Protein AF-A0A2H5ZPJ2-F1 (afdb_monomer_lite)

Foldseek 3Di:
DDDDPPPPDDDDDPDDPPPPPDQPQDDAQCRVVCVVFVSVPDDDPCRSVVRCVVVVVVGDPRVNVVNPDDPPPPDPVPD

Radius of gyration: 21.53 Å; chains: 1; bounding box: 57×39×39 Å

pLDDT: mean 74.02, std 16.58, range [43.25, 93.06]

Structure (mmCIF, N/CA/C/O backbone):
data_AF-A0A2H5ZPJ2-F1
#
_entry.id   AF-A0A2H5ZPJ2-F1
#
loop_
_atom_site.group_PDB
_atom_site.id
_atom_site.type_symbol
_atom_site.label_atom_id
_atom_site.label_alt_id
_atom_site.label_comp_id
_atom_site.label_asym_id
_atom_site.label_entity_id
_atom_site.label_seq_id
_atom_site.pdbx_PDB_ins_code
_atom_site.Cartn_x
_atom_site.Cartn_y
_atom_site.Cartn_z
_atom_site.occupancy
_atom_site.B_iso_or_equiv
_atom_site.auth_seq_id
_atom_site.auth_comp_id
_atom_site.auth_asym_id
_atom_site.auth_atom_id
_atom_site.pdbx_PDB_model_num
ATOM 1 N N . MET A 1 1 ? 41.160 -10.890 -32.100 1.00 43.25 1 MET A N 1
ATOM 2 C CA . MET A 1 1 ? 42.217 -10.793 -31.066 1.00 43.25 1 MET A CA 1
ATOM 3 C C . MET A 1 1 ? 41.513 -10.519 -29.732 1.00 43.25 1 MET A C 1
ATOM 5 O O . MET A 1 1 ? 41.236 -9.375 -29.444 1.00 43.25 1 MET A O 1
ATOM 9 N N . MET A 1 2 ? 40.963 -11.459 -28.956 1.00 52.94 2 MET A N 1
ATOM 10 C CA . MET A 1 2 ? 41.485 -12.733 -28.450 1.00 52.94 2 MET A CA 1
ATOM 11 C C . MET A 1 2 ? 42.913 -12.613 -27.929 1.00 52.94 2 MET A C 1
ATOM 13 O O . MET A 1 2 ? 43.842 -12.891 -28.682 1.00 52.94 2 MET A O 1
ATOM 17 N N . LYS A 1 3 ? 43.061 -12.229 -26.651 1.00 50.81 3 LYS A N 1
ATOM 18 C CA . LYS A 1 3 ? 43.883 -12.954 -25.665 1.00 50.81 3 LYS A CA 1
ATOM 19 C C . LYS A 1 3 ? 43.886 -12.257 -24.291 1.00 50.81 3 LYS A C 1
ATOM 21 O O . LYS A 1 3 ? 44.265 -11.103 -24.176 1.00 50.81 3 LYS A O 1
ATOM 26 N N . ARG A 1 4 ? 43.611 -13.077 -23.266 1.00 55.25 4 ARG A N 1
ATOM 27 C CA . ARG A 1 4 ? 44.326 -13.097 -21.975 1.00 55.25 4 ARG A CA 1
ATOM 28 C C . ARG A 1 4 ? 43.825 -12.223 -20.810 1.00 55.25 4 ARG A C 1
ATOM 30 O O . ARG A 1 4 ? 44.581 -11.433 -20.276 1.00 55.25 4 ARG A O 1
ATOM 37 N N . TRP A 1 5 ? 42.629 -12.521 -20.299 1.00 47.88 5 TRP A N 1
ATOM 38 C CA . TRP A 1 5 ? 42.321 -12.367 -18.857 1.00 47.88 5 TRP A CA 1
ATOM 39 C C . TRP A 1 5 ? 41.742 -13.665 -18.251 1.00 47.88 5 TRP A C 1
ATOM 41 O O . TRP A 1 5 ? 40.988 -13.664 -17.289 1.00 47.88 5 TRP A O 1
ATOM 51 N N . LEU A 1 6 ? 42.133 -14.807 -18.830 1.00 55.81 6 LEU A N 1
ATOM 52 C CA . LEU A 1 6 ? 41.791 -16.177 -18.415 1.00 55.81 6 LEU A CA 1
ATOM 53 C C . LEU A 1 6 ? 42.729 -16.713 -17.312 1.00 55.81 6 LEU A C 1
ATOM 55 O O . LEU A 1 6 ? 43.147 -17.863 -17.362 1.00 55.81 6 LEU A O 1
ATOM 59 N N . LEU A 1 7 ? 43.109 -15.879 -16.342 1.00 61.28 7 LEU A N 1
ATOM 60 C CA . LEU A 1 7 ? 43.942 -16.288 -15.200 1.00 61.28 7 LEU A CA 1
ATOM 61 C C . LEU A 1 7 ? 43.504 -15.561 -13.919 1.00 61.28 7 LEU A C 1
ATOM 63 O O . LEU A 1 7 ? 44.290 -14.902 -13.252 1.00 61.28 7 LEU A O 1
ATOM 67 N N . GLY A 1 8 ? 42.218 -15.678 -13.596 1.00 51.81 8 GLY A N 1
ATOM 68 C CA . GLY A 1 8 ? 41.665 -15.385 -12.274 1.00 51.81 8 GLY A CA 1
ATOM 69 C C . GLY A 1 8 ? 40.967 -16.635 -11.756 1.00 51.81 8 GLY A C 1
ATOM 70 O O . GLY A 1 8 ? 39.743 -16.690 -11.703 1.00 51.81 8 GLY A O 1
ATOM 71 N N . SER A 1 9 ? 41.755 -17.684 -11.522 1.00 57.12 9 SER A N 1
ATOM 72 C CA . SER A 1 9 ? 41.302 -18.990 -11.058 1.00 57.12 9 SER A CA 1
ATOM 73 C C . SER A 1 9 ? 40.569 -18.903 -9.721 1.00 57.12 9 SER A C 1
ATOM 75 O O . SER A 1 9 ? 41.091 -18.352 -8.758 1.00 57.12 9 SER A O 1
ATOM 77 N N . LEU A 1 10 ? 39.385 -19.521 -9.699 1.00 55.88 10 LEU A N 1
ATOM 78 C CA . LEU A 1 10 ? 38.905 -20.436 -8.663 1.00 55.88 10 LEU A CA 1
ATOM 79 C C . LEU A 1 10 ? 39.411 -20.162 -7.241 1.00 55.88 10 LEU A C 1
ATOM 81 O O . LEU A 1 10 ? 40.444 -20.701 -6.870 1.00 55.88 10 LEU A O 1
ATOM 85 N N . LEU A 1 11 ? 38.625 -19.453 -6.430 1.00 64.06 11 LEU A N 1
ATOM 86 C CA . LEU A 1 11 ? 38.572 -19.605 -4.971 1.00 64.06 11 LEU A CA 1
ATOM 87 C C . LEU A 1 11 ? 37.290 -18.920 -4.467 1.00 64.06 11 LEU A C 1
ATOM 89 O O . LEU A 1 11 ? 37.192 -17.699 -4.483 1.00 64.06 11 LEU A O 1
ATOM 93 N N . GLY A 1 12 ? 36.313 -19.713 -4.014 1.00 51.22 12 GLY A N 1
ATOM 94 C CA . GLY A 1 12 ? 35.262 -19.225 -3.110 1.00 51.22 12 GLY A CA 1
ATOM 95 C C . GLY A 1 12 ? 33.821 -19.299 -3.622 1.00 51.22 12 GLY A C 1
ATOM 96 O O . GLY A 1 12 ? 33.256 -18.300 -4.042 1.00 51.22 12 GLY A O 1
ATOM 97 N N . GLY A 1 13 ? 33.226 -20.491 -3.527 1.00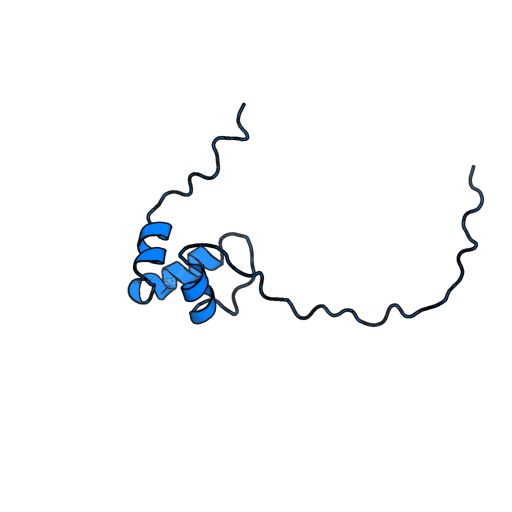 55.81 13 GLY A N 1
ATOM 98 C CA . GLY A 1 13 ? 31.812 -20.726 -3.201 1.00 55.81 13 GLY A CA 1
ATOM 99 C C . GLY A 1 13 ? 30.739 -19.817 -3.809 1.00 55.81 13 GLY A C 1
ATOM 100 O O . GLY A 1 13 ? 30.217 -18.935 -3.137 1.00 55.81 13 GLY A O 1
ATOM 101 N N . ALA A 1 14 ? 30.260 -20.156 -5.005 1.00 58.66 14 ALA A N 1
ATOM 102 C CA . ALA A 1 14 ? 28.899 -19.808 -5.410 1.00 58.66 14 ALA A CA 1
ATOM 103 C C . ALA A 1 14 ? 27.908 -20.816 -4.793 1.00 58.66 14 ALA A C 1
ATOM 105 O O . ALA A 1 14 ? 27.300 -21.615 -5.500 1.00 58.66 14 ALA A O 1
ATOM 106 N N . LEU A 1 15 ? 27.774 -20.816 -3.464 1.00 63.97 15 LEU A N 1
ATOM 107 C CA . LEU A 1 15 ? 26.674 -21.492 -2.779 1.00 63.97 15 LEU A CA 1
ATOM 108 C C . LEU A 1 15 ? 25.934 -20.463 -1.917 1.00 63.97 15 LEU A C 1
ATOM 110 O O . LEU A 1 15 ? 26.386 -20.081 -0.847 1.00 63.97 15 LEU A O 1
ATOM 114 N N . ILE A 1 16 ? 24.763 -20.077 -2.425 1.00 59.09 16 ILE A N 1
ATOM 115 C CA . ILE A 1 16 ? 23.618 -19.560 -1.671 1.00 59.09 16 ILE A CA 1
ATOM 116 C C . ILE A 1 16 ? 23.822 -18.168 -1.051 1.00 59.09 16 ILE A C 1
ATOM 118 O O . ILE A 1 16 ? 24.065 -18.013 0.137 1.00 59.09 16 ILE A O 1
ATOM 122 N N . CYS A 1 17 ? 23.488 -17.141 -1.831 1.00 49.31 17 CYS A N 1
ATOM 123 C CA . CYS A 1 17 ? 22.637 -16.081 -1.296 1.00 49.31 17 CYS A CA 1
ATOM 124 C C . CYS A 1 17 ? 21.245 -16.295 -1.887 1.00 49.31 17 CYS A C 1
ATOM 126 O O . CYS A 1 17 ? 20.817 -15.577 -2.790 1.00 49.31 17 CYS A O 1
ATOM 128 N N . ALA A 1 18 ? 20.535 -17.320 -1.403 1.00 58.59 18 ALA A N 1
ATOM 129 C CA . ALA A 1 18 ? 19.083 -17.253 -1.403 1.00 58.59 18 ALA A CA 1
ATOM 130 C C . ALA A 1 18 ? 18.753 -16.034 -0.544 1.00 58.59 18 ALA A C 1
ATOM 132 O O . ALA A 1 18 ? 18.714 -16.138 0.675 1.00 58.59 18 ALA A O 1
ATOM 133 N N . ALA A 1 19 ? 18.647 -14.861 -1.170 1.00 56.88 19 ALA A N 1
ATOM 134 C CA . ALA A 1 19 ? 18.141 -13.685 -0.500 1.00 56.88 19 ALA A CA 1
ATOM 135 C C . ALA A 1 19 ? 16.724 -14.071 -0.065 1.00 56.88 19 ALA A C 1
ATOM 137 O O . ALA A 1 19 ? 15.873 -14.248 -0.947 1.00 56.88 19 ALA A O 1
ATOM 138 N N . PRO A 1 20 ? 16.446 -14.274 1.241 1.00 53.22 20 PRO A N 1
ATOM 139 C CA . PRO A 1 20 ? 15.063 -14.306 1.676 1.00 53.22 20 PRO A CA 1
ATOM 140 C C . PRO A 1 20 ? 14.480 -13.011 1.140 1.00 53.22 20 PRO A C 1
ATOM 142 O O . PRO A 1 20 ? 15.116 -11.965 1.264 1.00 53.22 20 PRO A O 1
ATOM 145 N N . SER A 1 21 ? 13.371 -13.111 0.414 1.00 56.69 21 SER A N 1
ATOM 146 C CA . SER A 1 21 ? 12.709 -11.989 -0.235 1.00 56.69 21 SER A CA 1
ATOM 147 C C . SER A 1 21 ? 12.450 -10.911 0.808 1.00 56.69 21 SER A C 1
ATOM 149 O O . SER A 1 21 ? 11.434 -10.944 1.497 1.00 56.69 21 SER A O 1
ATOM 151 N N . ALA A 1 22 ? 13.421 -10.015 0.965 1.00 55.91 22 ALA A N 1
ATOM 152 C CA . ALA A 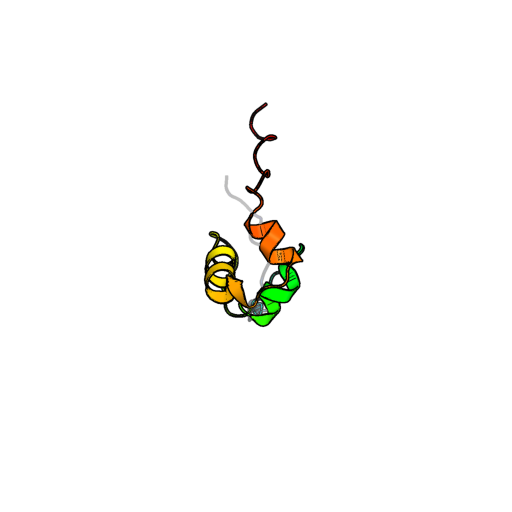1 22 ? 13.407 -8.967 1.951 1.00 55.91 22 ALA A CA 1
ATOM 153 C C . ALA A 1 22 ? 12.311 -8.023 1.497 1.00 55.91 22 ALA A C 1
ATOM 155 O O . ALA A 1 22 ? 12.315 -7.501 0.378 1.00 55.91 22 ALA A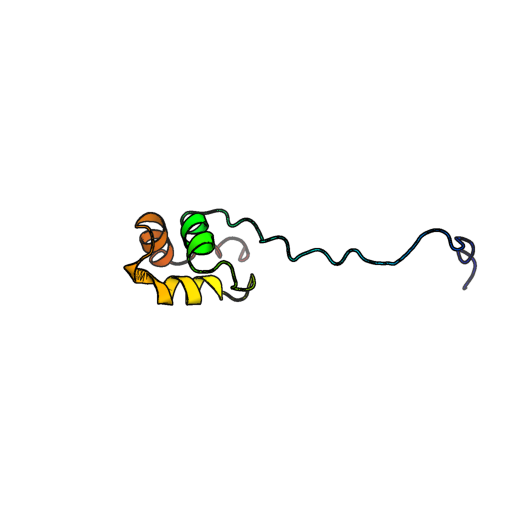 O 1
ATOM 156 N N . TRP A 1 23 ? 11.302 -7.944 2.343 1.00 50.53 23 T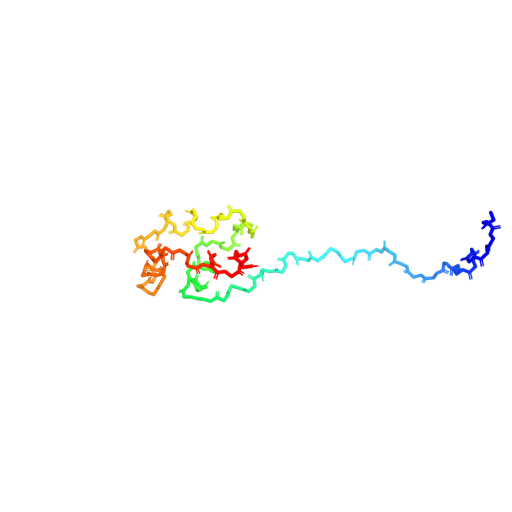RP A N 1
ATOM 157 C CA . TRP A 1 23 ? 10.063 -7.234 2.128 1.00 50.53 23 TRP A CA 1
ATOM 158 C C . TRP A 1 23 ? 10.470 -5.808 1.788 1.00 50.53 23 TRP A C 1
ATOM 160 O O . TRP A 1 23 ? 11.151 -5.142 2.566 1.00 50.53 23 TRP A O 1
ATOM 170 N N . ALA A 1 24 ? 10.164 -5.378 0.564 1.00 59.97 24 ALA A N 1
ATOM 171 C CA . ALA A 1 24 ? 10.487 -4.029 0.140 1.00 59.97 24 ALA A CA 1
ATOM 172 C C . ALA A 1 24 ? 9.750 -3.078 1.084 1.00 59.97 24 ALA A C 1
ATOM 174 O O . ALA A 1 24 ? 8.521 -2.990 1.000 1.00 59.97 24 ALA A O 1
ATOM 175 N N . VAL A 1 25 ? 10.495 -2.419 1.980 1.00 59.97 25 VAL A N 1
ATOM 176 C CA . VAL A 1 25 ? 9.956 -1.452 2.937 1.00 59.97 25 VAL A CA 1
ATOM 177 C C . VAL A 1 25 ? 9.108 -0.463 2.156 1.00 59.97 25 VAL A C 1
ATOM 179 O O . VAL A 1 25 ? 9.569 0.203 1.223 1.00 59.97 25 VAL A O 1
ATOM 182 N N . ARG A 1 26 ? 7.817 -0.438 2.478 1.00 70.31 26 ARG A N 1
ATOM 183 C CA . ARG A 1 26 ? 6.881 0.478 1.846 1.00 70.31 26 ARG A CA 1
ATOM 184 C C . ARG A 1 26 ? 6.991 1.804 2.555 1.00 70.31 26 ARG A C 1
ATOM 186 O O . ARG A 1 26 ? 6.795 1.888 3.756 1.00 70.31 26 ARG A O 1
ATOM 193 N N . HIS A 1 27 ? 7.260 2.846 1.786 1.00 74.12 27 HIS A N 1
ATOM 194 C CA . HIS A 1 27 ? 7.171 4.213 2.266 1.00 74.12 27 HIS A CA 1
ATOM 195 C C . HIS A 1 27 ? 5.881 4.840 1.743 1.00 74.12 27 HIS A C 1
ATOM 197 O O . HIS A 1 27 ? 5.520 4.661 0.577 1.00 74.12 27 HIS A O 1
ATOM 203 N N . GLY A 1 28 ? 5.180 5.561 2.614 1.00 85.31 28 GLY A N 1
ATOM 204 C CA . GLY A 1 28 ? 3.955 6.279 2.277 1.00 85.31 28 GLY A CA 1
ATOM 205 C C . GLY A 1 28 ? 2.789 5.974 3.221 1.00 85.31 28 GLY A C 1
ATOM 206 O O . GLY A 1 28 ? 2.911 5.152 4.125 1.00 85.31 28 GLY A O 1
ATOM 207 N N . PRO A 1 29 ? 1.635 6.618 2.996 1.00 88.06 29 PRO A N 1
ATOM 208 C CA . PRO A 1 29 ? 0.484 6.562 3.903 1.00 88.06 29 PRO A CA 1
ATOM 209 C C . PRO A 1 29 ? -0.184 5.183 3.989 1.00 88.06 29 PRO A C 1
ATOM 211 O O . PRO A 1 29 ? -0.908 4.930 4.938 1.00 88.06 29 PRO A O 1
ATOM 214 N N . CYS A 1 30 ? 0.074 4.292 3.028 1.00 90.56 30 CYS A N 1
ATOM 215 C CA . CYS A 1 30 ? -0.430 2.915 3.024 1.00 90.56 30 CYS A CA 1
ATOM 216 C C . CYS A 1 30 ? 0.589 1.882 3.527 1.00 90.56 30 CYS A C 1
ATOM 218 O O . CYS A 1 30 ? 0.339 0.689 3.397 1.00 90.56 30 CYS A O 1
ATOM 220 N N . ALA A 1 31 ? 1.759 2.293 4.029 1.00 89.19 31 ALA A N 1
ATOM 221 C CA . ALA A 1 31 ? 2.814 1.361 4.433 1.00 89.19 31 ALA A CA 1
ATOM 222 C C . ALA A 1 31 ? 2.330 0.360 5.491 1.00 89.19 31 ALA A C 1
ATOM 224 O O . ALA A 1 31 ? 2.376 -0.846 5.262 1.00 89.19 31 ALA A O 1
ATOM 225 N N . SER A 1 32 ? 1.763 0.871 6.584 1.00 90.31 32 SER A N 1
ATOM 226 C CA . SER A 1 32 ? 1.284 0.045 7.691 1.00 90.31 32 SER A CA 1
ATOM 227 C C . SER A 1 32 ? 0.096 -0.837 7.307 1.00 90.31 32 SER A C 1
ATOM 229 O O . SER A 1 32 ? -0.012 -1.957 7.792 1.00 90.31 32 SER A O 1
ATOM 231 N N . ASP A 1 33 ? -0.790 -0.367 6.426 1.00 91.69 33 ASP A N 1
ATOM 232 C CA . ASP A 1 33 ? -1.905 -1.183 5.932 1.00 91.69 33 ASP A CA 1
ATOM 233 C C . ASP A 1 33 ? -1.408 -2.312 5.018 1.00 91.69 33 ASP A C 1
ATOM 235 O O . ASP A 1 33 ? -1.897 -3.436 5.069 1.00 91.69 33 ASP A O 1
ATOM 239 N N . ILE A 1 34 ? -0.379 -2.047 4.212 1.00 90.38 34 ILE A N 1
ATOM 240 C CA . ILE A 1 34 ? 0.252 -3.065 3.374 1.00 90.38 34 ILE A CA 1
ATOM 241 C C . ILE A 1 34 ? 0.920 -4.148 4.225 1.00 90.38 34 ILE A C 1
ATOM 243 O O . ILE A 1 34 ? 0.821 -5.323 3.879 1.00 90.38 34 ILE A O 1
ATOM 247 N N . GLU A 1 35 ? 1.593 -3.770 5.307 1.00 88.19 35 GLU A N 1
ATOM 248 C CA . GLU A 1 35 ? 2.214 -4.730 6.223 1.00 88.19 35 GLU A CA 1
ATOM 249 C C . GLU A 1 35 ? 1.173 -5.592 6.942 1.00 88.19 35 GLU A C 1
ATOM 251 O O . GLU A 1 35 ? 1.406 -6.776 7.142 1.00 88.19 35 GLU A O 1
ATOM 256 N N . LYS A 1 36 ? 0.005 -5.032 7.273 1.00 90.06 36 LYS A N 1
ATOM 257 C CA . LYS A 1 36 ? -1.072 -5.764 7.956 1.00 90.06 36 LYS A CA 1
ATOM 258 C C . LYS A 1 36 ? -1.856 -6.694 7.033 1.00 90.06 36 LYS A C 1
ATOM 260 O O . LYS A 1 36 ? -2.124 -7.830 7.404 1.00 90.06 36 LYS A O 1
ATOM 265 N N . PHE A 1 37 ? -2.245 -6.209 5.854 1.00 91.56 37 PHE A N 1
ATOM 266 C CA . PHE A 1 37 ? -3.197 -6.910 4.981 1.00 91.56 37 PHE A CA 1
ATOM 267 C C . PHE A 1 37 ? -2.542 -7.557 3.758 1.00 91.56 37 PHE A C 1
ATOM 269 O O . PHE A 1 37 ? -3.068 -8.514 3.201 1.00 91.56 37 PHE A O 1
ATOM 276 N N . CYS A 1 38 ? -1.394 -7.045 3.311 1.00 91.50 38 CYS A N 1
ATOM 277 C CA . CYS A 1 38 ? -0.805 -7.396 2.018 1.00 91.50 38 CYS A CA 1
ATOM 278 C C . CYS A 1 38 ? 0.632 -7.929 2.124 1.00 91.50 38 CYS A C 1
ATOM 280 O O . CYS A 1 38 ? 1.370 -7.875 1.138 1.00 91.50 38 CYS A O 1
ATOM 282 N N . GLN A 1 39 ? 1.044 -8.439 3.286 1.00 87.94 39 GLN A N 1
ATOM 283 C CA . GLN A 1 39 ? 2.401 -8.948 3.536 1.00 87.94 39 GLN A CA 1
ATOM 284 C C . GLN A 1 39 ? 2.849 -10.024 2.524 1.00 87.94 39 GLN A C 1
ATOM 286 O O . GLN A 1 39 ? 3.989 -9.998 2.062 1.00 87.94 39 GLN A O 1
ATOM 291 N N . ASP A 1 40 ? 1.931 -10.889 2.082 1.00 86.88 40 ASP A N 1
ATOM 292 C CA . ASP A 1 40 ? 2.208 -11.984 1.139 1.00 86.88 40 ASP A CA 1
ATOM 293 C C . ASP A 1 40 ? 2.148 -11.553 -0.341 1.00 86.88 40 ASP A C 1
ATOM 295 O O . ASP A 1 40 ? 2.425 -12.327 -1.266 1.00 86.88 40 ASP A O 1
ATOM 299 N N . VAL A 1 41 ? 1.784 -10.296 -0.608 1.00 88.75 41 VAL A N 1
ATOM 300 C CA . VAL A 1 41 ? 1.627 -9.785 -1.970 1.00 88.75 41 VAL A CA 1
ATOM 301 C C . VAL A 1 41 ? 2.989 -9.423 -2.545 1.00 88.75 41 VAL A C 1
ATOM 303 O O . VAL A 1 41 ? 3.736 -8.626 -1.993 1.00 88.75 41 VAL A O 1
ATOM 306 N N . LYS A 1 42 ? 3.323 -9.949 -3.726 1.00 84.88 42 LYS A N 1
ATOM 307 C CA . LYS A 1 42 ? 4.602 -9.618 -4.375 1.00 84.88 42 LYS A CA 1
ATOM 308 C C . LYS A 1 42 ? 4.648 -8.157 -4.875 1.00 84.88 42 LYS A C 1
ATOM 310 O O . LYS A 1 42 ? 3.709 -7.739 -5.564 1.00 84.88 42 LYS A O 1
ATOM 315 N N . PRO A 1 43 ? 5.755 -7.408 -4.645 1.00 82.75 43 PRO A N 1
ATOM 316 C CA . PRO A 1 43 ? 5.989 -6.057 -5.185 1.00 82.75 43 PRO A CA 1
ATOM 317 C C . PRO A 1 43 ? 5.810 -5.948 -6.696 1.00 82.75 43 PRO A C 1
ATOM 319 O O . PRO A 1 43 ? 6.059 -6.884 -7.457 1.00 82.75 43 PRO A O 1
ATOM 322 N N . GLY A 1 44 ? 5.366 -4.759 -7.115 1.00 82.44 44 GLY A N 1
ATOM 323 C CA . GLY A 1 44 ? 5.204 -4.374 -8.515 1.00 82.44 44 GLY A CA 1
ATOM 324 C C . GLY A 1 44 ? 3.795 -4.557 -9.089 1.00 82.44 44 GLY A C 1
ATOM 325 O O . GLY A 1 44 ? 2.877 -5.058 -8.438 1.00 82.44 44 GLY A O 1
ATOM 326 N N . LYS A 1 45 ? 3.636 -4.101 -10.342 1.00 82.62 45 LYS A N 1
ATOM 327 C CA . LYS A 1 45 ? 2.434 -4.259 -11.191 1.00 82.62 45 LYS A CA 1
ATOM 328 C C . LYS A 1 45 ? 1.10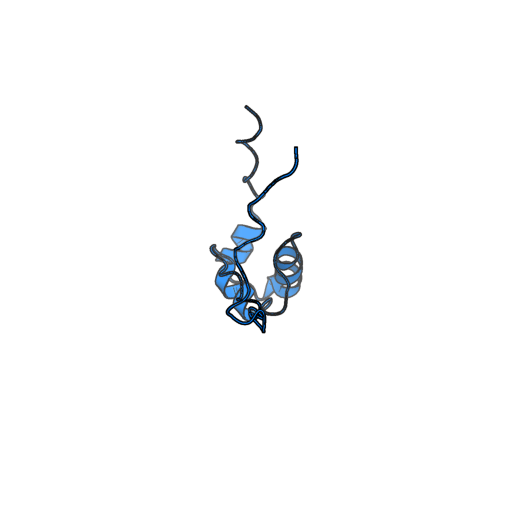5 -3.847 -10.530 1.00 82.62 45 LYS A C 1
ATOM 330 O O . LYS A 1 45 ? 0.063 -4.399 -10.851 1.00 82.62 45 LYS A O 1
ATOM 335 N N . GLY A 1 46 ? 1.134 -2.919 -9.573 1.00 85.62 46 GLY A N 1
ATOM 336 C CA . GLY A 1 46 ? -0.072 -2.459 -8.877 1.00 85.62 46 GLY A CA 1
ATOM 337 C C . GLY A 1 46 ? -0.751 -3.501 -7.978 1.00 85.62 46 GLY A C 1
ATOM 338 O O . GLY A 1 46 ? -1.843 -3.227 -7.488 1.00 85.62 46 GLY A O 1
ATOM 339 N N . ARG A 1 47 ? -0.125 -4.655 -7.696 1.00 89.19 47 ARG A N 1
ATOM 340 C CA . ARG A 1 47 ? -0.751 -5.729 -6.898 1.00 89.19 47 ARG A CA 1
ATOM 341 C C . ARG A 1 47 ? -1.167 -5.283 -5.498 1.00 89.19 47 ARG A C 1
ATOM 343 O O . ARG A 1 47 ? -2.224 -5.667 -5.020 1.00 89.19 47 ARG A O 1
ATOM 350 N N . TYR A 1 48 ? -0.388 -4.405 -4.874 1.00 88.38 48 TYR A N 1
ATOM 351 C CA . TYR A 1 48 ? -0.755 -3.848 -3.574 1.00 88.38 48 TYR A CA 1
ATOM 352 C C . TYR A 1 48 ? -1.962 -2.928 -3.632 1.00 88.38 48 TYR A C 1
ATOM 354 O O . TYR A 1 48 ? -2.731 -2.919 -2.688 1.00 88.38 48 TYR A O 1
ATOM 362 N N . ARG A 1 49 ? -2.181 -2.201 -4.736 1.00 88.25 49 ARG A N 1
ATOM 363 C CA . ARG A 1 49 ? -3.417 -1.420 -4.879 1.00 88.25 49 ARG A CA 1
ATOM 364 C C . ARG A 1 49 ? -4.628 -2.342 -4.953 1.00 88.25 49 ARG A C 1
ATOM 366 O O . ARG A 1 49 ? -5.642 -2.030 -4.353 1.00 88.25 49 ARG A O 1
ATOM 373 N N . ALA A 1 50 ? -4.511 -3.469 -5.658 1.00 90.12 50 ALA A N 1
ATOM 374 C CA . ALA A 1 50 ? -5.580 -4.461 -5.727 1.00 90.12 50 ALA A CA 1
ATOM 375 C C . ALA A 1 50 ? -5.864 -5.086 -4.351 1.00 90.12 50 ALA A C 1
ATOM 377 O O . ALA A 1 50 ? -7.018 -5.147 -3.947 1.00 90.12 50 ALA A O 1
ATOM 378 N N . CYS A 1 51 ? -4.818 -5.473 -3.615 1.00 93.06 51 CYS A N 1
ATOM 379 C CA . CYS A 1 51 ? -4.963 -6.007 -2.261 1.00 93.06 51 CYS A CA 1
ATOM 380 C C . CYS A 1 51 ? -5.578 -4.985 -1.294 1.00 93.06 51 CYS A C 1
ATOM 382 O O . CYS A 1 51 ? -6.581 -5.275 -0.655 1.00 93.06 51 CYS A O 1
ATOM 384 N N . LEU A 1 52 ? -5.054 -3.758 -1.251 1.00 91.75 52 LEU A N 1
ATOM 385 C CA . LEU A 1 52 ? -5.610 -2.701 -0.406 1.00 91.75 52 LEU A CA 1
ATOM 386 C C . LEU A 1 52 ? -7.066 -2.389 -0.765 1.00 91.75 52 LEU A C 1
ATOM 388 O O . LEU A 1 52 ? -7.868 -2.151 0.125 1.00 91.75 52 LEU A O 1
ATOM 392 N N . LYS A 1 53 ? -7.431 -2.436 -2.051 1.00 90.25 53 LYS A N 1
ATOM 393 C CA . LYS A 1 53 ? -8.817 -2.239 -2.485 1.00 90.25 53 LYS A CA 1
ATOM 394 C C . LYS A 1 53 ? -9.751 -3.351 -1.994 1.00 90.25 53 LYS A C 1
ATOM 396 O O . LYS A 1 53 ? -10.901 -3.068 -1.700 1.00 90.25 53 LYS A O 1
ATOM 401 N N . ALA A 1 54 ? -9.271 -4.589 -1.873 1.00 92.19 54 ALA A N 1
ATOM 402 C CA . ALA A 1 54 ? -10.059 -5.674 -1.283 1.00 92.19 54 ALA A CA 1
ATOM 403 C C . ALA A 1 54 ? -10.313 -5.467 0.222 1.00 92.19 54 ALA A C 1
ATOM 405 O O . ALA A 1 54 ? -11.342 -5.901 0.726 1.00 92.19 54 ALA A O 1
ATOM 406 N N . HIS A 1 55 ? -9.410 -4.762 0.908 1.00 92.81 55 HIS A N 1
ATOM 407 C CA . HIS A 1 55 ? -9.516 -4.414 2.327 1.00 92.81 55 HIS A CA 1
ATOM 408 C C . HIS A 1 55 ? -9.921 -2.954 2.554 1.00 92.81 55 HIS A C 1
ATOM 410 O O . HIS A 1 55 ? -9.651 -2.409 3.621 1.00 92.81 55 HIS A O 1
ATOM 416 N N . GLU A 1 56 ? -10.552 -2.295 1.572 1.00 88.88 56 GLU A N 1
ATOM 417 C CA . GLU A 1 56 ? -10.741 -0.838 1.585 1.00 88.88 56 GLU A CA 1
ATOM 418 C C . GLU A 1 56 ? -11.451 -0.318 2.838 1.00 88.88 56 GLU A C 1
ATOM 420 O O . GLU A 1 56 ? -11.128 0.766 3.309 1.00 88.88 56 GLU A O 1
ATOM 425 N N . SER A 1 57 ? -12.372 -1.095 3.409 1.00 91.19 57 SER A N 1
ATOM 426 C CA . SER A 1 57 ? -13.107 -0.766 4.631 1.00 91.19 57 SER A CA 1
ATOM 427 C C . SER A 1 57 ? -12.217 -0.772 5.878 1.00 91.19 57 SER A C 1
ATOM 429 O O . SER A 1 57 ? -12.395 0.076 6.755 1.00 91.19 57 SER A O 1
ATOM 431 N N . GLU A 1 58 ? -11.228 -1.662 5.924 1.00 91.56 58 GLU A N 1
ATOM 432 C CA . GLU A 1 58 ? -10.325 -1.903 7.057 1.00 91.56 58 GLU A CA 1
ATOM 433 C C . GLU A 1 58 ? -9.060 -1.031 7.020 1.00 91.56 58 GLU A C 1
ATOM 435 O O . GLU A 1 58 ? -8.307 -0.978 7.993 1.00 91.56 58 GLU A O 1
ATOM 440 N N . LEU A 1 59 ? -8.827 -0.321 5.912 1.00 92.44 59 LEU A N 1
ATOM 441 C CA . LEU A 1 59 ? -7.682 0.575 5.767 1.00 92.44 59 LEU A CA 1
ATOM 442 C C . LEU A 1 59 ? -7.762 1.787 6.698 1.00 92.44 59 LEU A C 1
ATOM 444 O O . LEU A 1 59 ? -8.841 2.334 6.966 1.00 92.44 59 LEU A O 1
ATOM 448 N N . SER A 1 60 ? -6.587 2.290 7.073 1.00 93.00 60 SER A N 1
ATOM 449 C CA . SER A 1 60 ? -6.443 3.600 7.703 1.00 93.00 60 SER A CA 1
ATOM 450 C C . SER A 1 60 ? -7.006 4.734 6.831 1.00 93.00 60 SER A C 1
ATOM 452 O O . SER A 1 60 ? -6.924 4.705 5.598 1.00 93.00 60 SER A O 1
ATOM 454 N N . ASP A 1 61 ? -7.524 5.792 7.464 1.00 92.69 61 ASP A N 1
ATOM 455 C CA . ASP A 1 61 ? -8.007 6.989 6.756 1.00 92.69 61 ASP A CA 1
ATOM 456 C C . ASP A 1 61 ? -6.924 7.632 5.883 1.00 92.69 61 ASP A C 1
ATOM 458 O O . ASP A 1 61 ? -7.208 8.170 4.810 1.00 92.69 61 ASP A O 1
ATOM 462 N N . ALA A 1 62 ? -5.665 7.564 6.324 1.00 90.00 62 ALA A N 1
ATOM 463 C CA . ALA A 1 62 ? -4.525 8.064 5.566 1.00 90.00 62 ALA A CA 1
ATOM 464 C C . ALA A 1 62 ? -4.350 7.297 4.248 1.00 90.00 62 ALA A C 1
ATOM 466 O O . ALA A 1 62 ? -4.141 7.913 3.197 1.00 90.00 62 ALA A O 1
ATOM 467 N N . CYS A 1 63 ? -4.472 5.969 4.282 1.00 92.00 63 CYS A N 1
ATOM 468 C CA . CYS A 1 63 ? -4.364 5.155 3.084 1.00 92.00 63 CYS A CA 1
ATOM 469 C C . CYS A 1 63 ? -5.582 5.303 2.166 1.00 92.00 63 CYS A C 1
ATOM 471 O O . CYS A 1 63 ? -5.393 5.476 0.963 1.00 92.00 63 CYS A O 1
ATOM 473 N N . LYS A 1 64 ? -6.806 5.340 2.712 1.00 91.19 64 LYS A N 1
ATOM 474 C CA . LYS A 1 64 ? -8.041 5.609 1.946 1.00 91.19 64 LYS A CA 1
ATOM 475 C C . LYS A 1 64 ? -7.919 6.897 1.137 1.00 91.19 64 LYS A C 1
ATOM 477 O O . LYS A 1 64 ? -7.958 6.857 -0.093 1.00 91.19 64 LYS A O 1
ATOM 482 N N . LYS A 1 65 ? -7.592 8.003 1.813 1.00 90.06 65 LYS A N 1
ATOM 483 C CA . LYS A 1 65 ? -7.363 9.303 1.166 1.00 90.06 65 LYS A CA 1
ATOM 484 C C . LYS A 1 65 ? -6.291 9.228 0.085 1.00 90.06 65 LYS A C 1
ATOM 486 O O . LYS A 1 65 ? -6.413 9.870 -0.952 1.00 90.06 65 LYS A O 1
ATOM 491 N N . HIS A 1 66 ? -5.226 8.455 0.301 1.00 87.31 66 HIS A N 1
ATOM 492 C CA . HIS A 1 66 ? -4.161 8.293 -0.687 1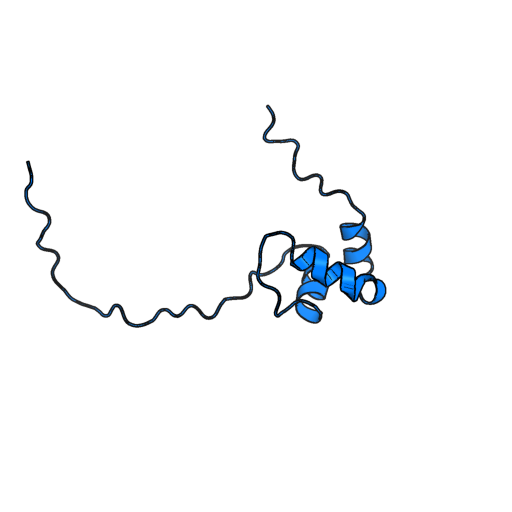.00 87.31 66 HIS A CA 1
ATOM 493 C C . HIS A 1 66 ? -4.566 7.444 -1.900 1.00 87.31 66 HIS A C 1
ATOM 495 O O . HIS A 1 66 ? -4.086 7.695 -3.006 1.00 87.31 66 HIS A O 1
ATOM 501 N N . LEU A 1 67 ? -5.429 6.443 -1.716 1.00 86.69 67 LEU A N 1
ATOM 502 C CA . LEU A 1 67 ? -5.974 5.637 -2.809 1.00 86.69 67 LEU A CA 1
ATOM 503 C C . LEU A 1 67 ? -6.943 6.441 -3.679 1.00 86.69 67 LEU A C 1
ATOM 505 O O . LEU A 1 67 ? -6.949 6.240 -4.893 1.00 86.69 67 LEU A O 1
ATOM 509 N N . GLU A 1 68 ? -7.684 7.372 -3.077 1.00 85.06 68 GLU A N 1
ATOM 510 C CA . GLU A 1 68 ? -8.550 8.326 -3.779 1.00 85.06 68 GLU A CA 1
ATOM 511 C C . GLU A 1 68 ? -7.757 9.373 -4.571 1.00 85.06 68 GLU A C 1
ATOM 513 O O . GLU A 1 68 ? -8.255 9.916 -5.560 1.00 85.06 68 GLU A O 1
ATOM 518 N N . GLN A 1 69 ? -6.504 9.653 -4.190 1.00 79.12 69 GLN A N 1
ATOM 519 C CA . GLN A 1 69 ? -5.680 10.572 -4.965 1.00 79.12 69 GLN A CA 1
ATOM 520 C C . GLN A 1 69 ? -5.234 9.921 -6.283 1.00 79.12 69 GLN A C 1
ATOM 522 O O . GLN A 1 69 ? -4.543 8.893 -6.271 1.00 79.12 69 GLN A O 1
ATOM 527 N N . PRO A 1 70 ? -5.531 10.539 -7.444 1.00 64.81 70 PRO A N 1
ATOM 528 C CA . PRO A 1 70 ? -4.943 10.100 -8.698 1.00 64.81 70 PRO A CA 1
ATOM 529 C C . PRO A 1 70 ? -3.423 10.210 -8.566 1.00 64.81 70 PRO A C 1
ATOM 531 O O . PRO A 1 70 ? -2.903 11.246 -8.151 1.00 64.81 70 PRO A O 1
ATOM 534 N N . GLN A 1 71 ? -2.694 9.136 -8.873 1.00 62.06 71 GLN A N 1
ATOM 535 C CA . GLN A 1 71 ? -1.238 9.114 -8.742 1.00 62.06 71 GLN A CA 1
ATOM 536 C C . GLN A 1 71 ? -0.609 10.154 -9.675 1.00 62.06 71 GLN A C 1
ATOM 538 O O . GLN A 1 71 ? -0.378 9.899 -10.854 1.00 62.06 71 GLN A O 1
ATOM 543 N N . LYS A 1 72 ? -0.294 11.337 -9.141 1.00 58.22 72 LYS A N 1
ATOM 544 C CA . LYS A 1 72 ? 0.319 12.455 -9.876 1.00 58.22 72 LYS A CA 1
ATOM 545 C C . LYS A 1 72 ? 1.809 12.233 -10.188 1.00 58.22 72 LYS A C 1
ATOM 547 O O . LYS A 1 72 ? 2.559 13.196 -10.290 1.00 58.22 72 LYS A O 1
ATOM 552 N N . HIS A 1 73 ? 2.267 10.987 -10.343 1.00 57.75 73 HIS A N 1
ATOM 553 C CA . HIS A 1 73 ? 3.685 10.719 -10.603 1.00 57.75 73 HIS A CA 1
ATOM 554 C C . HIS A 1 73 ? 4.135 11.097 -12.024 1.00 57.75 73 HIS A C 1
ATOM 556 O O . HIS A 1 73 ? 5.328 11.241 -12.255 1.00 57.75 73 HIS A O 1
ATOM 562 N N . MET A 1 74 ? 3.247 11.331 -12.992 1.00 52.25 74 MET A N 1
ATOM 563 C CA . MET A 1 74 ? 3.706 11.484 -14.378 1.00 52.25 74 MET A CA 1
ATOM 564 C C . MET A 1 74 ? 3.455 12.860 -14.979 1.00 52.25 74 MET A C 1
ATOM 566 O O . MET A 1 74 ? 2.662 13.024 -15.901 1.00 52.25 74 MET A O 1
ATOM 570 N N . ARG A 1 75 ? 4.207 13.858 -14.508 1.00 56.06 75 ARG A N 1
ATOM 571 C CA . ARG A 1 75 ? 4.455 15.073 -15.300 1.00 56.06 75 ARG A CA 1
ATOM 572 C C . ARG A 1 75 ? 5.887 15.579 -15.132 1.00 56.06 75 ARG A C 1
ATOM 574 O O . ARG A 1 75 ? 6.109 16.750 -14.855 1.00 56.06 75 ARG A O 1
ATOM 581 N N . TRP A 1 76 ? 6.864 14.684 -15.280 1.00 56.91 76 TRP A N 1
ATOM 582 C CA . TRP A 1 76 ? 8.271 15.091 -15.410 1.00 56.91 76 TRP A CA 1
ATOM 583 C C . TRP A 1 76 ? 8.996 14.440 -16.599 1.00 56.91 76 TRP A C 1
ATOM 585 O O . TRP A 1 76 ? 9.846 15.081 -17.193 1.00 56.91 76 TRP A O 1
ATOM 595 N N . HIS A 1 77 ? 8.573 13.258 -17.066 1.00 63.47 77 HIS A N 1
ATOM 596 C CA . HIS A 1 77 ? 9.131 12.597 -18.264 1.00 63.47 77 HIS A CA 1
ATOM 597 C C . HIS A 1 77 ? 8.619 13.137 -19.619 1.00 63.47 77 HIS A C 1
ATOM 599 O O . HIS A 1 77 ? 8.829 12.509 -20.651 1.00 63.47 77 HIS A O 1
ATOM 605 N N . LYS A 1 78 ? 7.914 14.276 -19.629 1.00 57.84 78 LYS A N 1
ATOM 606 C CA . LYS A 1 78 ? 7.361 14.905 -20.843 1.00 57.84 78 LYS A CA 1
ATOM 607 C C . LYS A 1 78 ? 7.787 16.377 -20.942 1.00 57.84 78 LYS A C 1
ATOM 609 O O . LYS A 1 78 ? 6.936 17.264 -20.994 1.00 57.84 78 LYS A O 1
ATOM 614 N N . ARG A 1 79 ? 9.094 16.623 -20.872 1.00 52.28 79 ARG A N 1
ATOM 615 C CA . ARG A 1 79 ? 9.766 17.839 -21.346 1.00 52.28 79 ARG A CA 1
ATOM 616 C C . ARG A 1 79 ? 10.985 17.420 -22.143 1.00 52.28 79 ARG A C 1
ATOM 618 O O . ARG A 1 79 ? 11.619 16.436 -21.705 1.00 52.28 79 ARG A O 1
#

Secondary structure (DSSP, 8-state):
-----------S------------PPPSTTHHHHHHH-TTSPSSTTHHHHHHHHTTTTS-HHHHHHHHS--TT-SSS--

Sequence (79 aa):
MMKRWLLGSLLGGALICAAPSAWAVRHGPCASDIEKFCQDVKPGKGRYRACLKAHESELSDACKKHLEQPQKHMRWHKR